Protein AF-A0A8J2R522-F1 (afdb_monomer_lite)

Structure (mmCIF, N/CA/C/O backbone):
data_AF-A0A8J2R522-F1
#
_entry.id   AF-A0A8J2R522-F1
#
loop_
_atom_site.group_PDB
_atom_site.id
_atom_site.type_symbol
_atom_site.label_atom_id
_atom_site.label_alt_id
_atom_site.label_comp_id
_atom_site.label_asym_id
_atom_site.label_entity_id
_atom_site.label_seq_id
_atom_site.pdbx_PDB_ins_code
_atom_site.Cartn_x
_atom_site.Cartn_y
_atom_site.Cartn_z
_atom_site.occupancy
_atom_site.B_iso_or_equiv
_atom_site.auth_seq_id
_atom_site.auth_comp_id
_atom_site.auth_asym_id
_atom_site.auth_atom_id
_atom_site.pdbx_PDB_model_num
ATOM 1 N N . MET A 1 1 ? 24.594 -9.445 -18.655 1.00 70.62 1 MET A N 1
ATOM 2 C CA . MET A 1 1 ? 23.728 -8.246 -18.515 1.00 70.62 1 MET A CA 1
ATOM 3 C C . MET A 1 1 ? 24.530 -6.983 -18.190 1.00 70.62 1 MET A C 1
ATOM 5 O O . MET A 1 1 ? 24.394 -6.015 -18.924 1.00 70.62 1 MET A O 1
ATOM 9 N N . LEU A 1 2 ? 25.394 -6.991 -17.164 1.00 81.50 2 LEU A N 1
ATOM 10 C CA . LEU A 1 2 ? 26.204 -5.827 -16.755 1.00 81.50 2 LEU A CA 1
ATOM 11 C C . LEU A 1 2 ? 27.100 -5.265 -17.875 1.00 81.50 2 LEU A C 1
ATOM 13 O O . LEU A 1 2 ? 27.098 -4.061 -18.104 1.00 81.50 2 LEU A O 1
ATOM 17 N N . ALA A 1 3 ? 27.768 -6.134 -18.642 1.00 85.25 3 ALA A N 1
ATOM 18 C CA . ALA A 1 3 ? 28.589 -5.727 -19.789 1.00 85.25 3 ALA A CA 1
ATOM 19 C C . ALA A 1 3 ? 27.793 -4.938 -20.850 1.00 85.25 3 ALA A C 1
ATOM 21 O O . ALA A 1 3 ? 28.259 -3.919 -21.343 1.00 85.25 3 ALA A O 1
ATOM 22 N N . ALA A 1 4 ? 26.554 -5.354 -21.138 1.00 83.81 4 ALA A N 1
ATOM 23 C CA . ALA A 1 4 ? 25.683 -4.674 -22.098 1.00 83.81 4 ALA A CA 1
ATOM 24 C C . ALA A 1 4 ? 25.178 -3.316 -21.577 1.00 83.81 4 ALA A C 1
ATOM 26 O O . ALA A 1 4 ? 25.007 -2.379 -22.350 1.00 83.81 4 ALA A O 1
ATOM 27 N N . VAL A 1 5 ? 24.947 -3.198 -20.265 1.00 84.69 5 VAL A N 1
ATOM 28 C CA . VAL A 1 5 ? 24.552 -1.933 -19.623 1.00 84.69 5 VAL A CA 1
ATOM 29 C C . VAL A 1 5 ? 25.717 -0.941 -19.619 1.00 84.69 5 VAL A C 1
ATOM 31 O O . VAL A 1 5 ? 25.512 0.232 -19.927 1.00 84.69 5 VAL A O 1
ATOM 34 N N . ASN A 1 6 ? 26.932 -1.406 -19.326 1.00 87.31 6 ASN A N 1
ATOM 35 C CA . ASN A 1 6 ? 28.135 -0.576 -19.362 1.00 87.31 6 ASN A CA 1
ATOM 36 C C . ASN A 1 6 ? 28.465 -0.113 -20.786 1.00 87.31 6 ASN A C 1
ATOM 38 O O . ASN A 1 6 ? 28.821 1.043 -20.962 1.00 87.31 6 ASN A O 1
ATOM 42 N N . ASP A 1 7 ? 28.259 -0.950 -21.804 1.00 88.06 7 ASP A N 1
ATOM 43 C CA . ASP A 1 7 ? 28.474 -0.569 -23.207 1.00 88.06 7 ASP A CA 1
ATOM 44 C C . ASP A 1 7 ? 27.534 0.562 -23.658 1.00 88.06 7 ASP A C 1
ATOM 46 O O . ASP A 1 7 ? 27.969 1.555 -24.240 1.00 88.06 7 ASP A O 1
ATOM 50 N N . VAL A 1 8 ? 26.253 0.483 -23.286 1.00 85.88 8 VAL A N 1
ATOM 51 C CA . VAL A 1 8 ? 25.278 1.548 -23.573 1.00 85.88 8 VAL A CA 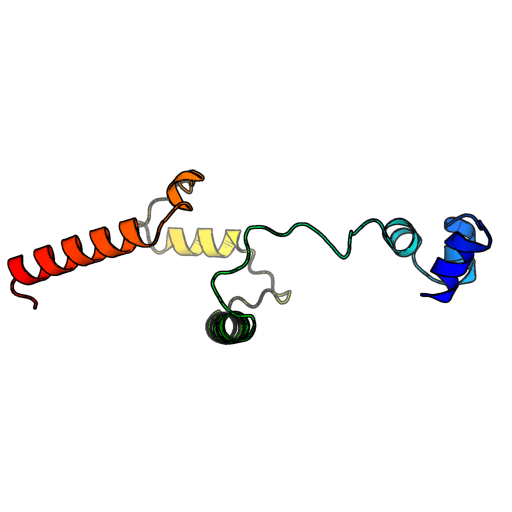1
ATOM 52 C C . VAL A 1 8 ? 25.583 2.827 -22.779 1.00 85.88 8 VAL A C 1
ATOM 54 O O . VAL A 1 8 ? 25.421 3.926 -23.308 1.00 85.88 8 VAL A O 1
ATOM 57 N N . ARG A 1 9 ? 26.016 2.708 -21.514 1.00 81.62 9 ARG A N 1
ATOM 58 C CA . ARG A 1 9 ? 26.258 3.859 -20.620 1.00 81.62 9 ARG A CA 1
ATOM 59 C C . ARG A 1 9 ? 27.601 4.557 -20.857 1.00 81.62 9 ARG A C 1
ATOM 61 O O . ARG A 1 9 ? 27.640 5.781 -20.814 1.00 81.62 9 ARG A O 1
ATOM 68 N N . LEU A 1 10 ? 28.677 3.803 -21.080 1.00 83.19 10 LEU A N 1
ATOM 69 C CA . LEU A 1 10 ? 30.052 4.307 -21.204 1.00 83.19 10 LEU A CA 1
ATOM 70 C C . LEU A 1 10 ? 30.451 4.514 -22.667 1.00 83.19 10 LEU A C 1
ATOM 72 O O . LEU A 1 10 ? 30.967 5.570 -23.020 1.00 83.19 10 LEU A O 1
ATOM 76 N N . HIS A 1 11 ? 30.172 3.534 -23.532 1.00 76.44 11 HIS A N 1
ATOM 77 C CA . HIS A 1 11 ? 30.578 3.560 -24.943 1.00 76.44 11 HIS A CA 1
ATOM 78 C C . HIS A 1 11 ? 29.529 4.202 -25.868 1.00 76.44 11 HIS A C 1
ATOM 80 O O . HIS A 1 11 ? 29.739 4.270 -27.077 1.00 76.44 11 HIS A O 1
ATOM 86 N N . LYS A 1 12 ? 28.408 4.697 -25.309 1.00 79.19 12 LYS A N 1
ATOM 87 C CA . LYS A 1 12 ? 27.294 5.364 -26.018 1.00 79.19 12 LYS A CA 1
ATOM 88 C C . LYS A 1 12 ? 26.775 4.574 -27.227 1.00 79.19 12 LYS A C 1
ATOM 90 O O . LYS A 1 12 ? 26.270 5.156 -28.190 1.00 79.19 12 LYS A O 1
ATOM 95 N N . THR A 1 13 ? 26.871 3.245 -27.199 1.00 85.81 13 THR A N 1
ATOM 96 C CA . THR A 1 13 ? 26.341 2.422 -28.284 1.00 85.81 13 THR A CA 1
ATOM 97 C C . THR A 1 13 ? 24.807 2.482 -28.285 1.00 85.81 13 THR A C 1
ATOM 99 O O . THR A 1 13 ? 24.169 2.501 -27.225 1.00 85.81 13 THR A O 1
ATOM 102 N N . PRO A 1 14 ? 24.155 2.509 -29.464 1.00 90.00 14 PRO A N 1
ATOM 103 C CA . PRO A 1 14 ? 22.701 2.503 -29.522 1.00 90.00 14 PRO A CA 1
ATOM 104 C C . PRO A 1 14 ? 22.151 1.228 -28.873 1.00 90.00 14 PRO A C 1
ATOM 106 O O . PRO A 1 14 ? 22.603 0.126 -29.183 1.00 90.00 14 PRO A O 1
ATOM 109 N N . ILE A 1 15 ? 21.101 1.354 -28.053 1.00 88.25 15 ILE A N 1
ATOM 110 C CA . ILE A 1 15 ? 20.481 0.239 -27.304 1.00 88.25 15 ILE A CA 1
ATOM 111 C C . ILE A 1 15 ? 20.170 -0.971 -28.203 1.00 88.25 15 ILE A C 1
ATOM 113 O O . ILE A 1 15 ? 20.289 -2.116 -27.780 1.00 88.25 15 ILE A O 1
ATOM 117 N N . ARG A 1 16 ? 19.764 -0.732 -29.457 1.00 89.94 16 ARG A N 1
ATOM 118 C CA . ARG A 1 16 ? 19.457 -1.793 -30.430 1.00 89.94 16 ARG A CA 1
ATOM 119 C C . ARG A 1 16 ? 20.711 -2.564 -30.863 1.00 89.94 16 ARG A C 1
ATOM 121 O O . ARG A 1 16 ? 20.648 -3.783 -30.997 1.00 89.94 16 ARG A O 1
ATOM 128 N N . THR A 1 17 ? 21.824 -1.862 -31.054 1.00 91.38 17 THR A N 1
ATOM 129 C CA . THR A 1 17 ? 23.120 -2.438 -31.428 1.00 91.38 17 THR A CA 1
ATOM 130 C C . THR A 1 17 ? 23.697 -3.241 -30.268 1.00 91.38 17 THR A C 1
ATOM 132 O O . THR A 1 17 ? 24.072 -4.395 -30.458 1.00 91.38 17 THR A O 1
ATOM 135 N N . ALA A 1 18 ? 23.657 -2.689 -29.052 1.00 91.19 18 ALA A N 1
ATOM 136 C CA . ALA A 1 18 ? 24.074 -3.393 -27.842 1.00 91.19 18 ALA A CA 1
ATOM 137 C C . ALA A 1 18 ? 23.205 -4.636 -27.565 1.00 91.19 18 ALA A C 1
ATOM 139 O O . ALA A 1 18 ? 23.729 -5.712 -27.289 1.00 91.19 18 ALA A O 1
ATOM 140 N N . ALA A 1 19 ? 21.880 -4.535 -27.721 1.00 93.25 19 ALA A N 1
ATOM 141 C CA . ALA A 1 19 ? 20.968 -5.672 -27.568 1.00 93.25 19 ALA A CA 1
ATOM 142 C C . ALA A 1 19 ? 21.328 -6.835 -28.507 1.00 93.25 19 ALA A C 1
ATOM 144 O O . ALA A 1 19 ? 21.402 -7.981 -28.067 1.00 93.25 19 ALA A O 1
ATOM 145 N N . LYS A 1 20 ? 21.603 -6.532 -29.785 1.00 93.56 20 LYS A N 1
ATOM 146 C CA . LYS A 1 20 ? 22.002 -7.537 -30.781 1.00 93.56 20 LYS A CA 1
ATOM 147 C C . LYS A 1 20 ? 23.390 -8.117 -30.486 1.00 93.56 20 LYS A C 1
ATOM 149 O O . LYS A 1 20 ? 23.565 -9.322 -30.600 1.00 93.56 20 LYS A O 1
ATOM 154 N N . LYS A 1 21 ? 24.347 -7.277 -30.079 1.00 92.25 21 LYS A N 1
ATOM 155 C CA . LYS A 1 21 ? 25.736 -7.670 -29.779 1.00 92.25 21 LYS A CA 1
ATOM 156 C C . LYS A 1 21 ? 25.839 -8.611 -28.575 1.00 92.25 21 LYS A C 1
ATOM 158 O O . LYS A 1 21 ? 26.626 -9.545 -28.606 1.00 92.25 21 LYS A O 1
ATOM 163 N N . PHE A 1 22 ? 25.045 -8.371 -27.532 1.00 89.94 22 PHE A N 1
ATOM 164 C CA . PHE A 1 22 ? 25.124 -9.120 -26.272 1.00 89.94 22 PHE A CA 1
ATOM 165 C C . PHE A 1 22 ? 23.988 -10.132 -26.067 1.00 89.94 22 PHE A C 1
ATOM 167 O O . PHE A 1 22 ? 23.893 -10.716 -24.990 1.00 89.94 22 PHE A O 1
ATOM 174 N N . GLY A 1 23 ? 23.096 -10.313 -27.049 1.00 90.62 23 GLY A N 1
ATOM 175 C CA . GLY A 1 23 ? 21.966 -11.245 -26.943 1.00 90.62 23 GLY A CA 1
ATOM 176 C C . GLY A 1 23 ? 20.982 -10.907 -25.815 1.00 90.62 23 GLY A C 1
ATOM 177 O O . GLY A 1 23 ? 20.297 -11.786 -25.302 1.00 90.62 23 GLY A O 1
ATOM 178 N N . VAL A 1 24 ? 20.915 -9.640 -25.394 1.00 87.31 24 VAL A N 1
ATOM 179 C CA . VAL A 1 24 ? 20.020 -9.184 -24.320 1.00 87.31 24 VAL A CA 1
ATOM 180 C C . VAL A 1 24 ? 18.783 -8.537 -24.944 1.00 87.31 24 VAL A C 1
ATOM 182 O O . VAL A 1 24 ? 18.932 -7.683 -25.822 1.00 87.31 24 VAL A O 1
ATOM 185 N N . PRO A 1 25 ? 17.554 -8.854 -24.488 1.00 89.44 25 PRO A N 1
ATOM 186 C CA . PRO A 1 25 ? 16.355 -8.208 -25.005 1.00 89.44 25 PRO A CA 1
ATOM 187 C C . PRO A 1 25 ? 16.431 -6.680 -24.896 1.00 89.44 25 PRO A C 1
ATOM 189 O O . PRO A 1 25 ? 16.747 -6.117 -23.845 1.00 89.44 25 PRO A O 1
ATOM 192 N N . ARG A 1 26 ? 16.075 -5.982 -25.981 1.00 88.69 26 ARG A N 1
ATOM 193 C CA . ARG A 1 26 ? 16.079 -4.507 -26.051 1.00 88.69 26 ARG A CA 1
ATOM 194 C C . ARG A 1 26 ? 15.283 -3.864 -24.910 1.00 88.69 26 ARG A C 1
ATOM 196 O O . ARG A 1 26 ? 15.672 -2.812 -24.408 1.00 88.69 26 ARG A O 1
ATOM 203 N N . ILE A 1 27 ? 14.171 -4.485 -24.512 1.00 83.75 27 ILE A N 1
ATOM 204 C CA . ILE A 1 27 ? 13.315 -3.998 -23.424 1.00 83.75 27 ILE A CA 1
ATOM 205 C C . ILE A 1 27 ? 14.050 -3.990 -22.079 1.00 83.75 27 ILE A C 1
ATOM 207 O O . ILE A 1 27 ? 13.907 -3.044 -21.310 1.00 83.75 27 ILE A O 1
ATOM 211 N N . THR A 1 28 ? 14.912 -4.979 -21.841 1.00 85.12 28 THR A N 1
ATOM 212 C CA . THR A 1 28 ? 15.718 -5.108 -20.625 1.00 85.12 28 THR A CA 1
ATOM 213 C C . THR A 1 28 ? 16.730 -3.974 -20.513 1.00 85.12 28 THR A C 1
ATOM 215 O O . THR A 1 28 ? 16.880 -3.398 -19.442 1.00 85.12 28 THR A O 1
ATOM 218 N N . LEU A 1 29 ? 17.384 -3.586 -21.614 1.00 85.00 29 LEU A N 1
ATOM 219 C CA . LEU A 1 29 ? 18.291 -2.429 -21.628 1.00 85.00 29 LEU A CA 1
ATOM 220 C C . LEU A 1 29 ? 17.538 -1.092 -21.529 1.00 85.00 29 LEU A C 1
ATOM 222 O O . LEU A 1 29 ? 18.019 -0.169 -20.886 1.00 85.00 29 LEU A O 1
ATOM 226 N N . LYS A 1 30 ? 16.341 -0.990 -22.123 1.00 84.50 30 LYS A N 1
ATOM 227 C CA . LYS A 1 30 ? 15.494 0.217 -22.054 1.00 84.50 30 LYS A CA 1
ATOM 228 C C . LYS A 1 30 ? 14.916 0.467 -20.653 1.00 84.50 30 LYS A C 1
ATOM 230 O O . LYS A 1 30 ? 14.667 1.621 -20.308 1.00 84.50 30 LYS A O 1
ATOM 235 N N . ASN A 1 31 ? 14.642 -0.594 -19.895 1.00 78.44 31 ASN A N 1
ATOM 236 C CA . ASN A 1 31 ? 14.021 -0.521 -18.570 1.00 78.44 31 ASN A CA 1
ATOM 237 C C . ASN A 1 31 ? 15.041 -0.562 -17.423 1.00 78.44 31 ASN A C 1
ATOM 239 O O . ASN A 1 31 ? 14.717 -0.137 -16.314 1.00 78.44 31 ASN A O 1
ATOM 243 N N . ASN A 1 32 ? 16.267 -1.028 -17.681 1.00 71.88 32 ASN A N 1
ATOM 244 C CA . ASN A 1 32 ? 17.363 -0.952 -16.719 1.00 71.88 32 ASN A CA 1
ATOM 245 C C . ASN A 1 32 ? 17.637 0.512 -16.339 1.00 71.88 32 ASN A C 1
ATOM 247 O O . ASN A 1 32 ? 17.879 1.348 -17.206 1.00 71.88 32 ASN A O 1
ATOM 251 N N . GLY A 1 33 ? 17.558 0.821 -15.043 1.00 61.78 33 GLY A N 1
ATOM 252 C CA . GLY A 1 33 ? 17.739 2.173 -14.501 1.00 61.78 33 GLY A CA 1
ATOM 253 C C . GLY A 1 33 ? 16.492 3.065 -14.505 1.00 61.78 33 GLY A C 1
ATOM 254 O O . GLY A 1 33 ? 16.543 4.158 -13.953 1.00 61.78 33 GLY A O 1
ATOM 255 N N . LYS A 1 34 ? 15.361 2.621 -15.079 1.00 63.12 34 LYS A N 1
ATOM 256 C CA . LYS A 1 34 ? 14.075 3.343 -14.963 1.00 63.12 34 LYS A CA 1
ATOM 257 C C . LYS A 1 34 ? 13.309 2.994 -13.695 1.00 63.12 34 LYS A C 1
ATOM 259 O O . LYS A 1 34 ? 12.562 3.816 -13.172 1.00 63.12 34 LYS A O 1
ATOM 264 N N . SER A 1 35 ? 13.480 1.770 -13.211 1.00 58.12 35 SER A N 1
ATOM 265 C CA . SER A 1 35 ? 13.060 1.419 -11.863 1.00 58.12 35 SER A CA 1
ATOM 266 C C . SER A 1 35 ? 14.075 2.024 -10.906 1.00 58.12 35 SER A C 1
ATOM 268 O O . SER A 1 35 ? 15.188 1.517 -10.799 1.00 58.12 35 SER A O 1
ATOM 270 N N . LEU A 1 36 ? 13.704 3.122 -10.247 1.00 53.62 36 LEU A N 1
ATOM 271 C CA . LEU A 1 36 ? 14.425 3.605 -9.075 1.00 53.62 36 LEU A CA 1
ATOM 272 C C . LEU A 1 36 ? 14.528 2.421 -8.101 1.00 53.62 36 LEU A C 1
ATOM 274 O O . LEU A 1 36 ? 13.492 1.909 -7.676 1.00 53.62 36 LEU A O 1
ATOM 278 N N . MET A 1 37 ? 15.742 1.935 -7.816 1.00 54.75 37 MET A N 1
ATOM 279 C CA . MET A 1 37 ? 15.932 0.944 -6.745 1.00 54.75 37 MET A CA 1
ATOM 280 C C . MET A 1 37 ? 15.445 1.523 -5.412 1.00 54.75 37 MET A C 1
ATOM 282 O O . MET A 1 37 ? 14.852 0.818 -4.605 1.00 54.75 37 MET A O 1
ATOM 286 N N . GLU A 1 38 ? 15.599 2.835 -5.249 1.00 50.75 38 GLU A N 1
ATOM 287 C CA . GLU A 1 38 ? 15.070 3.615 -4.141 1.00 50.75 38 GLU A CA 1
ATOM 288 C C . GLU A 1 38 ? 13.795 4.338 -4.579 1.00 50.75 38 GLU A C 1
ATOM 290 O O . GLU A 1 38 ? 13.813 5.433 -5.145 1.00 50.75 38 GLU A O 1
ATOM 295 N N . ARG A 1 39 ? 12.647 3.715 -4.335 1.00 59.12 39 ARG A N 1
ATOM 296 C CA . ARG A 1 39 ? 11.370 4.433 -4.325 1.00 59.12 39 ARG A CA 1
ATOM 297 C C . ARG A 1 39 ? 11.091 4.854 -2.889 1.00 59.12 39 ARG A C 1
ATOM 299 O O . ARG A 1 39 ? 11.280 4.046 -1.984 1.00 59.12 39 ARG A O 1
ATOM 306 N N . LYS A 1 40 ? 10.572 6.072 -2.682 1.00 52.66 40 LYS A N 1
ATOM 307 C CA . LYS A 1 40 ? 9.830 6.390 -1.453 1.00 52.66 40 LYS A CA 1
ATOM 308 C C . LYS A 1 40 ? 8.618 5.464 -1.429 1.00 52.66 40 LYS A C 1
ATOM 310 O O . LYS A 1 40 ? 7.592 5.749 -2.044 1.00 52.66 40 LYS A O 1
ATOM 315 N N . MET A 1 41 ? 8.797 4.297 -0.825 1.00 61.09 41 MET A N 1
ATOM 316 C CA . MET A 1 41 ? 7.698 3.421 -0.461 1.00 61.09 41 MET A CA 1
ATOM 317 C C . MET A 1 41 ? 6.807 4.191 0.518 1.00 61.09 41 MET A C 1
ATOM 319 O O . MET A 1 41 ? 7.200 5.240 1.037 1.00 61.09 41 MET A O 1
ATOM 323 N N . GLY A 1 42 ? 5.584 3.708 0.716 1.00 63.62 42 GLY A N 1
ATOM 324 C CA . GLY A 1 42 ? 4.674 4.279 1.701 1.00 63.62 42 GLY A CA 1
ATOM 325 C C . GLY A 1 42 ? 5.297 4.376 3.10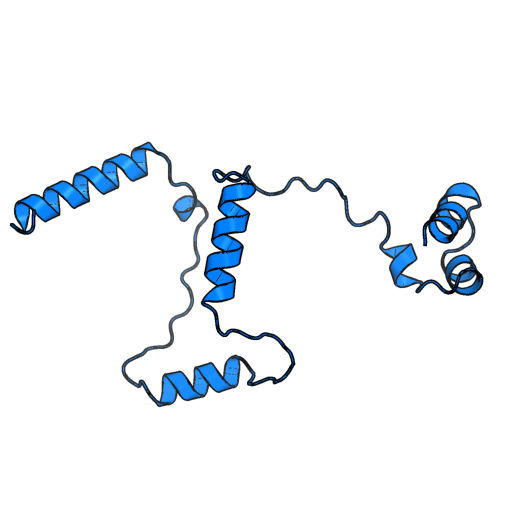6 1.00 63.62 42 GLY A C 1
ATOM 326 O O . GLY A 1 42 ? 6.451 3.996 3.307 1.00 63.62 42 GLY A O 1
ATOM 327 N N . PRO A 1 43 ? 4.540 4.891 4.086 1.00 69.06 43 PRO A N 1
ATOM 328 C CA . PRO A 1 43 ? 5.001 4.984 5.470 1.00 69.06 43 PRO A CA 1
ATOM 329 C C . PRO A 1 43 ? 5.682 3.688 5.924 1.00 69.06 43 PRO A C 1
ATOM 331 O O . PRO A 1 43 ? 5.264 2.595 5.535 1.00 69.06 43 PRO A O 1
ATOM 334 N N . THR A 1 44 ? 6.751 3.832 6.710 1.00 66.25 44 THR A N 1
ATOM 335 C CA . THR A 1 44 ? 7.519 2.703 7.240 1.00 66.25 44 THR A CA 1
ATOM 336 C C . THR A 1 44 ? 6.566 1.727 7.912 1.00 66.25 44 THR A C 1
ATOM 338 O O . THR A 1 44 ? 5.720 2.148 8.706 1.00 66.25 44 THR A O 1
ATOM 341 N N . SER A 1 45 ? 6.673 0.445 7.560 1.00 68.56 45 SER A N 1
ATOM 342 C CA . SER A 1 45 ? 5.854 -0.584 8.187 1.00 68.56 45 SER A CA 1
ATOM 343 C C . SER A 1 45 ? 6.036 -0.518 9.700 1.00 68.56 45 SER A C 1
ATOM 345 O O . SER A 1 45 ? 7.152 -0.366 10.190 1.00 68.56 45 SER A O 1
ATOM 347 N N . ILE A 1 46 ? 4.925 -0.590 10.433 1.00 76.94 46 ILE A N 1
ATOM 348 C CA . ILE A 1 46 ? 4.939 -0.709 11.898 1.00 76.94 46 ILE A CA 1
ATOM 349 C C . ILE A 1 46 ? 5.536 -2.068 12.300 1.00 76.94 46 ILE A C 1
ATOM 351 O O . ILE A 1 46 ? 6.017 -2.225 13.417 1.00 76.94 46 ILE A O 1
ATOM 355 N N . LEU A 1 47 ? 5.512 -3.037 11.381 1.00 73.62 47 LEU A N 1
ATOM 356 C CA . LEU A 1 47 ? 6.031 -4.378 11.579 1.00 73.62 47 LEU A CA 1
ATOM 357 C C . LEU A 1 47 ? 7.486 -4.466 11.126 1.00 73.62 47 LEU A C 1
ATOM 359 O O . LEU A 1 47 ? 7.882 -3.906 10.099 1.00 73.62 47 LEU A O 1
ATOM 363 N N . THR A 1 48 ? 8.273 -5.216 11.883 1.00 84.44 48 THR A N 1
ATOM 364 C CA . THR A 1 48 ? 9.646 -5.554 11.508 1.00 84.44 48 THR A CA 1
ATOM 365 C C . THR A 1 48 ? 9.664 -6.520 10.310 1.00 84.44 48 THR A C 1
ATOM 367 O O . THR A 1 48 ? 8.707 -7.275 10.104 1.00 84.44 48 THR A O 1
ATOM 370 N N . PRO A 1 49 ? 10.753 -6.565 9.515 1.00 78.69 49 PRO A N 1
ATOM 371 C CA . PRO A 1 49 ? 10.854 -7.470 8.363 1.00 78.69 49 PRO A CA 1
ATOM 372 C C . PRO A 1 49 ? 10.642 -8.950 8.721 1.00 78.69 49 PRO A C 1
ATOM 374 O O . PRO A 1 49 ? 10.110 -9.727 7.927 1.00 78.69 49 PRO A O 1
ATOM 377 N N . GLU A 1 50 ? 11.039 -9.344 9.932 1.00 81.25 50 GLU A N 1
ATOM 378 C CA . GLU A 1 50 ? 10.881 -10.704 10.450 1.00 81.25 50 GLU A CA 1
ATOM 379 C C . GLU A 1 50 ? 9.408 -11.047 10.720 1.00 81.25 50 GLU A C 1
ATOM 381 O O . GLU A 1 50 ? 8.931 -12.126 10.348 1.00 81.25 50 GLU A O 1
ATOM 386 N N . GLU A 1 51 ? 8.661 -10.112 11.313 1.00 80.19 51 GLU A N 1
ATOM 387 C CA . GLU A 1 51 ? 7.224 -10.252 11.558 1.00 80.19 51 GLU A CA 1
ATOM 388 C C . GLU A 1 51 ? 6.439 -10.310 10.247 1.00 80.19 51 GLU A C 1
ATOM 390 O O . GLU A 1 51 ? 5.557 -11.161 10.083 1.00 80.19 51 GLU A O 1
ATOM 395 N N . GLU A 1 52 ? 6.793 -9.464 9.278 1.00 76.12 52 GLU A N 1
ATOM 396 C CA . GLU A 1 52 ? 6.185 -9.489 7.948 1.00 76.12 52 GLU A CA 1
ATOM 397 C C . GLU A 1 52 ? 6.423 -10.824 7.237 1.00 76.12 52 GLU A C 1
ATOM 399 O O . GLU A 1 52 ? 5.483 -11.401 6.680 1.00 76.12 52 GLU A O 1
ATOM 404 N N . HIS A 1 53 ? 7.645 -11.359 7.299 1.00 75.31 53 HIS A N 1
ATOM 405 C CA . HIS A 1 53 ? 7.978 -12.654 6.709 1.00 75.31 53 HIS A CA 1
ATOM 406 C C . HIS A 1 53 ? 7.175 -13.794 7.352 1.00 75.31 53 HIS A C 1
ATOM 408 O O . HIS A 1 53 ? 6.609 -14.640 6.653 1.00 75.31 53 HIS A O 1
ATOM 414 N N . LYS A 1 54 ? 7.047 -13.790 8.683 1.00 76.62 54 LYS A N 1
ATOM 415 C CA . LYS A 1 54 ? 6.251 -14.782 9.420 1.00 76.62 54 LYS A CA 1
ATOM 416 C C . LYS A 1 54 ? 4.775 -14.735 9.015 1.00 76.62 54 LYS A C 1
ATOM 418 O O . LYS A 1 54 ? 4.170 -15.782 8.770 1.00 76.62 54 LYS A O 1
ATOM 423 N N . ILE A 1 55 ? 4.211 -13.534 8.873 1.00 70.88 55 ILE A N 1
ATOM 424 C CA . ILE A 1 55 ? 2.837 -13.336 8.393 1.00 70.88 55 ILE A CA 1
ATOM 425 C C . ILE A 1 55 ? 2.691 -13.809 6.942 1.00 70.88 55 ILE A C 1
ATOM 427 O O . ILE A 1 55 ? 1.692 -14.450 6.605 1.00 70.88 55 ILE A O 1
ATOM 431 N N . TRP A 1 56 ? 3.667 -13.515 6.081 1.00 66.62 56 TRP A N 1
ATOM 432 C CA . TRP A 1 56 ? 3.648 -13.917 4.676 1.00 66.62 56 TRP A CA 1
ATOM 433 C C . TRP A 1 56 ? 3.646 -15.443 4.532 1.00 66.62 56 TRP A C 1
ATOM 435 O O . TRP A 1 56 ? 2.785 -15.992 3.842 1.00 66.62 56 TRP A O 1
ATOM 445 N N . VAL A 1 57 ? 4.529 -16.140 5.251 1.00 66.38 57 VAL A N 1
ATOM 446 C CA . VAL A 1 57 ? 4.582 -17.612 5.275 1.00 66.38 57 VAL A CA 1
ATOM 447 C C . VAL A 1 57 ? 3.269 -18.201 5.801 1.00 66.38 57 VAL A C 1
ATOM 449 O O . VAL A 1 57 ? 2.708 -19.113 5.193 1.00 66.38 57 VAL A O 1
ATOM 452 N N . GLN A 1 58 ? 2.722 -17.649 6.886 1.00 63.19 58 GLN A N 1
ATOM 453 C CA . GLN A 1 58 ? 1.492 -18.156 7.499 1.00 63.19 58 GLN A CA 1
ATOM 454 C C . GLN A 1 58 ? 0.246 -17.942 6.622 1.00 63.19 58 GLN A C 1
ATOM 456 O O . GLN A 1 58 ? -0.655 -18.785 6.614 1.00 63.19 58 GLN A O 1
ATOM 461 N N . LYS A 1 59 ? 0.180 -16.830 5.878 1.00 57.84 59 LYS A N 1
ATOM 462 C CA . LYS A 1 59 ? -0.924 -16.541 4.949 1.00 57.84 59 LYS A CA 1
ATOM 463 C C . LYS A 1 59 ? -0.836 -17.402 3.691 1.00 57.84 59 LYS A C 1
ATOM 465 O O . LYS A 1 59 ? -1.830 -18.035 3.343 1.00 57.84 59 LYS A O 1
ATOM 470 N N . ASN A 1 60 ? 0.342 -17.494 3.069 1.00 54.56 60 ASN A N 1
ATOM 471 C CA . ASN A 1 60 ? 0.532 -18.301 1.859 1.00 54.56 60 ASN A CA 1
ATOM 472 C C . ASN A 1 60 ? 0.453 -19.811 2.127 1.00 54.56 60 ASN A C 1
ATOM 474 O O . ASN A 1 60 ? 0.041 -20.556 1.245 1.00 54.56 60 ASN A O 1
ATOM 478 N N . GLY A 1 61 ? 0.761 -20.265 3.348 1.00 53.00 61 GLY A N 1
ATOM 479 C CA . GLY A 1 61 ? 0.576 -21.661 3.755 1.00 53.00 61 GLY A CA 1
ATOM 480 C C . GLY A 1 61 ? -0.888 -22.073 3.966 1.00 53.00 61 GLY A C 1
ATOM 481 O O . GLY A 1 61 ? -1.192 -23.262 3.946 1.00 53.00 61 GLY A O 1
ATOM 482 N N . LYS A 1 62 ? -1.808 -21.114 4.160 1.00 49.88 62 LYS A N 1
ATOM 483 C CA . LYS A 1 62 ? -3.249 -21.370 4.368 1.00 49.88 62 LYS A CA 1
ATOM 484 C C . LYS A 1 62 ? -4.106 -21.032 3.152 1.00 49.88 62 LYS A C 1
ATOM 486 O O . LYS A 1 62 ? -5.216 -21.547 3.020 1.00 49.88 62 LYS A O 1
ATOM 491 N N . SER A 1 63 ? -3.626 -20.176 2.255 1.00 46.97 63 SER A N 1
ATOM 492 C CA . SER A 1 63 ? -4.338 -19.868 1.024 1.00 46.97 63 SER A CA 1
ATOM 493 C C . SER A 1 63 ? -4.006 -20.902 -0.045 1.00 46.97 63 SER A C 1
ATOM 495 O O . SER A 1 63 ? -3.017 -20.771 -0.761 1.00 46.97 63 SER A O 1
ATOM 497 N N . GLY A 1 64 ? -4.901 -21.869 -0.236 1.00 43.34 64 GLY A N 1
ATOM 498 C CA . GLY A 1 64 ? -5.001 -22.668 -1.463 1.00 43.34 64 GLY A CA 1
ATOM 499 C C . GLY A 1 64 ? -5.396 -21.834 -2.694 1.00 43.34 64 GLY A C 1
ATOM 500 O O . GLY A 1 64 ? -6.187 -22.277 -3.520 1.00 43.34 64 GLY A O 1
ATOM 501 N N . PHE A 1 65 ? -4.882 -20.610 -2.817 1.00 48.03 65 PHE A N 1
ATOM 502 C CA . PHE A 1 65 ? -4.925 -19.810 -4.031 1.00 48.03 65 PHE A CA 1
ATOM 503 C C . PHE A 1 65 ? -3.625 -20.051 -4.788 1.00 48.03 65 PHE A C 1
ATOM 505 O O . PHE A 1 65 ? -2.754 -19.190 -4.871 1.00 48.03 65 PHE A O 1
ATOM 512 N N . SER A 1 66 ? -3.496 -21.255 -5.340 1.00 38.09 66 SER A N 1
ATOM 513 C CA . SER A 1 66 ? -2.504 -21.534 -6.368 1.00 38.09 66 SER A CA 1
ATOM 514 C C . SER A 1 66 ? -2.859 -20.705 -7.601 1.00 38.09 66 SER A C 1
ATOM 516 O O . SER A 1 66 ? -3.637 -21.119 -8.456 1.00 38.09 66 SER A O 1
ATOM 518 N N . CYS A 1 67 ? -2.282 -19.513 -7.706 1.00 45.84 67 CYS A N 1
ATOM 519 C CA . CYS A 1 67 ? -2.109 -18.806 -8.970 1.00 45.84 67 CYS A CA 1
ATOM 520 C C . CYS A 1 67 ? -0.963 -19.452 -9.769 1.00 45.84 67 CYS A C 1
ATOM 522 O O . CYS A 1 67 ? -0.042 -18.780 -10.216 1.00 45.84 67 CYS A O 1
ATOM 524 N N . ASP A 1 68 ? -1.031 -20.772 -9.945 1.00 38.91 68 ASP A N 1
ATOM 525 C CA . ASP A 1 68 ? -0.199 -21.518 -10.881 1.00 38.91 68 ASP A CA 1
ATOM 526 C C . ASP A 1 68 ? -1.116 -22.083 -11.968 1.00 38.91 68 ASP A C 1
ATOM 528 O O . ASP A 1 68 ? -1.841 -23.045 -11.732 1.00 38.91 68 ASP A O 1
ATOM 532 N N . ASN A 1 69 ? -1.168 -21.369 -13.098 1.00 41.28 69 ASN A N 1
ATOM 533 C CA . ASN A 1 69 ? -1.588 -21.719 -14.467 1.00 41.28 69 ASN A CA 1
ATOM 534 C C . ASN A 1 69 ? -2.715 -22.740 -14.775 1.00 41.28 69 ASN A C 1
ATOM 536 O O . ASN A 1 69 ? -3.005 -22.966 -15.950 1.00 41.28 69 ASN A O 1
ATOM 540 N N . ARG A 1 70 ? -3.457 -23.287 -13.811 1.00 49.00 70 ARG A N 1
ATOM 541 C CA . ARG A 1 70 ? -4.715 -24.020 -14.028 1.00 49.00 70 ARG A CA 1
ATOM 542 C C . ARG A 1 70 ? -5.871 -23.070 -13.761 1.00 49.00 70 ARG A C 1
ATOM 544 O O . ARG A 1 70 ? -6.459 -23.034 -12.686 1.00 49.00 70 ARG A O 1
ATOM 551 N N . ILE A 1 71 ? -6.129 -22.234 -14.761 1.00 50.16 71 ILE A N 1
ATOM 552 C CA . ILE A 1 71 ? -7.062 -21.107 -14.734 1.00 50.16 71 ILE A CA 1
ATOM 553 C C . ILE A 1 71 ? -8.504 -21.612 -14.541 1.00 50.16 71 ILE A C 1
ATOM 555 O O . ILE A 1 71 ? -9.285 -21.703 -15.486 1.00 50.16 71 ILE A O 1
ATOM 559 N N . VAL A 1 72 ? -8.920 -21.851 -13.297 1.00 50.88 72 VAL A N 1
ATOM 560 C CA . VAL A 1 72 ? -10.295 -21.513 -12.924 1.00 50.88 72 VAL A CA 1
ATOM 561 C C . VAL A 1 72 ? -10.282 -20.002 -12.787 1.00 50.88 72 VAL A C 1
ATOM 563 O O . VAL A 1 72 ? -9.875 -19.453 -11.769 1.00 50.88 72 VAL A O 1
ATOM 566 N N . ASN A 1 73 ? -10.626 -19.323 -13.879 1.00 59.81 73 ASN A N 1
ATOM 567 C CA . ASN A 1 73 ? -10.760 -17.874 -13.926 1.00 59.81 73 ASN A CA 1
ATOM 568 C C . ASN A 1 73 ? -11.471 -17.408 -12.644 1.00 59.81 73 ASN A C 1
ATOM 570 O O . ASN A 1 73 ? -12.573 -17.873 -12.366 1.00 59.81 73 ASN A O 1
ATOM 574 N N . CYS A 1 74 ? -10.882 -16.509 -11.849 1.00 60.53 74 CYS A N 1
ATOM 575 C CA . CYS A 1 74 ? -11.482 -16.071 -10.580 1.00 60.53 74 CYS A CA 1
ATOM 576 C C . CYS A 1 74 ? -12.951 -15.634 -10.755 1.00 60.53 74 CYS A C 1
ATOM 578 O O . CYS A 1 74 ? -13.777 -15.799 -9.860 1.00 60.53 74 CYS A O 1
ATOM 580 N N . ARG A 1 75 ? -13.322 -15.162 -11.954 1.00 71.00 75 ARG A N 1
ATOM 581 C CA . ARG A 1 75 ? -14.705 -14.836 -12.318 1.00 71.00 75 ARG A CA 1
ATOM 582 C C . ARG A 1 75 ? -15.634 -16.055 -12.377 1.00 71.00 75 ARG A C 1
ATOM 584 O O . ARG A 1 75 ? -16.796 -15.921 -12.003 1.00 71.00 75 ARG A O 1
ATOM 591 N N . THR A 1 76 ? -15.187 -17.215 -12.862 1.00 76.19 76 THR A N 1
ATOM 592 C CA . THR A 1 76 ? -16.028 -18.425 -12.952 1.00 76.19 76 THR A CA 1
ATOM 593 C C . THR A 1 76 ? -16.297 -19.014 -11.575 1.00 76.19 76 THR A C 1
ATOM 595 O O . THR A 1 76 ? -17.444 -19.359 -11.285 1.00 76.19 76 THR A O 1
ATOM 598 N N . TRP A 1 77 ? -15.291 -19.039 -10.696 1.00 81.38 77 TRP A N 1
ATOM 599 C CA . TRP A 1 77 ? -15.475 -19.468 -9.311 1.00 81.38 77 TRP A CA 1
ATOM 600 C C . TRP A 1 77 ? -16.444 -18.548 -8.557 1.00 81.38 77 TRP A C 1
ATOM 602 O O . TRP A 1 77 ? -17.426 -19.039 -8.003 1.00 81.38 77 TRP A O 1
ATOM 612 N N . VAL A 1 78 ? -16.253 -17.222 -8.625 1.00 81.56 78 VAL A N 1
ATOM 613 C CA . VAL A 1 78 ? -17.155 -16.252 -7.969 1.00 81.56 78 VAL A CA 1
ATOM 614 C C . VAL A 1 78 ? -18.595 -16.409 -8.468 1.00 81.56 78 VAL A C 1
ATOM 616 O O . VAL A 1 78 ? -19.530 -16.428 -7.667 1.00 81.56 78 VAL A O 1
ATOM 619 N N . LYS A 1 79 ? -18.799 -16.588 -9.781 1.00 83.38 79 LYS A N 1
ATOM 620 C CA . LYS A 1 79 ? -20.133 -16.855 -10.350 1.00 83.38 79 LYS A CA 1
ATOM 621 C C . LYS A 1 79 ? -20.750 -18.138 -9.786 1.00 83.38 79 LYS A C 1
ATOM 623 O O . LYS A 1 79 ? -21.914 -18.132 -9.390 1.00 83.38 79 LYS A O 1
ATOM 628 N N . ALA A 1 80 ? -19.985 -19.228 -9.736 1.00 83.31 80 ALA A N 1
ATOM 629 C CA . ALA A 1 80 ? -20.464 -20.507 -9.220 1.00 83.31 80 ALA A CA 1
ATOM 630 C C . ALA A 1 80 ? -20.748 -20.462 -7.709 1.00 83.31 80 ALA A C 1
ATOM 632 O O . ALA A 1 80 ?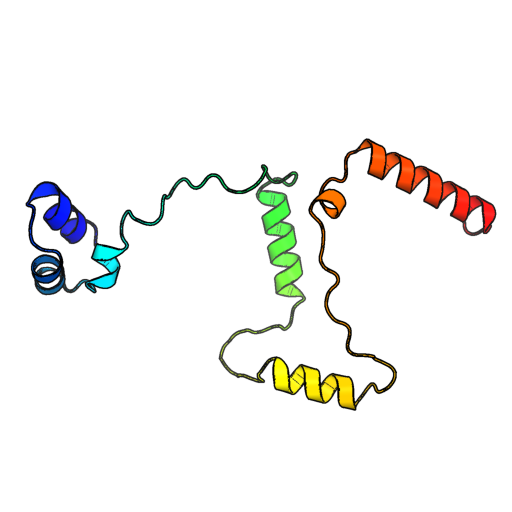 -21.695 -21.097 -7.253 1.00 83.31 80 ALA A O 1
ATOM 633 N N . PHE A 1 81 ? -19.957 -19.710 -6.944 1.00 85.81 81 PHE A N 1
ATOM 634 C CA . PHE A 1 81 ? -20.129 -19.518 -5.507 1.00 85.81 81 PHE A CA 1
ATOM 635 C C . PHE A 1 81 ? -21.400 -18.725 -5.179 1.00 85.81 81 PHE A C 1
ATOM 637 O O . PHE A 1 81 ? -22.202 -19.184 -4.369 1.00 85.81 81 PHE A O 1
ATOM 644 N N . ILE A 1 82 ? -21.632 -17.598 -5.863 1.00 88.94 82 ILE A N 1
ATOM 645 C CA . ILE A 1 82 ? -22.849 -16.787 -5.683 1.00 88.94 82 ILE A CA 1
ATOM 646 C C . ILE A 1 82 ? -24.097 -17.591 -6.072 1.00 88.94 82 ILE A C 1
ATOM 648 O O . ILE A 1 82 ? -25.100 -17.540 -5.372 1.00 88.94 82 ILE A O 1
ATOM 652 N N . ARG A 1 83 ? -24.029 -18.403 -7.139 1.00 87.00 83 ARG A N 1
ATOM 653 C CA . ARG A 1 83 ? -25.143 -19.281 -7.541 1.00 87.00 83 ARG A CA 1
ATOM 654 C C . ARG A 1 83 ? -25.529 -20.298 -6.459 1.00 87.00 83 ARG A C 1
ATOM 656 O O . ARG A 1 83 ? -26.701 -20.624 -6.341 1.00 87.00 83 ARG A O 1
ATOM 663 N N . ARG A 1 84 ? -24.559 -20.817 -5.699 1.00 94.12 84 ARG A N 1
ATOM 664 C CA . ARG A 1 84 ? -24.814 -21.783 -4.613 1.00 94.12 84 ARG A CA 1
ATOM 665 C C . ARG A 1 84 ? -25.305 -21.123 -3.323 1.00 94.12 84 ARG A C 1
ATOM 667 O O . ARG A 1 84 ? -25.858 -21.817 -2.484 1.00 94.12 84 ARG A O 1
ATOM 674 N N . ASN A 1 85 ? -25.108 -19.814 -3.169 1.00 89.12 85 ASN A N 1
ATOM 675 C CA . ASN A 1 85 ? -25.403 -19.078 -1.943 1.00 89.12 85 ASN A CA 1
ATOM 676 C C . ASN A 1 85 ? -26.270 -17.844 -2.262 1.00 89.12 85 ASN A C 1
ATOM 678 O O . ASN A 1 85 ? -25.752 -16.725 -2.280 1.00 89.12 85 ASN A O 1
ATOM 682 N N . PRO A 1 86 ? -27.580 -18.020 -2.530 1.00 89.06 86 PRO A N 1
ATOM 683 C CA . PRO A 1 86 ? -28.465 -16.930 -2.959 1.00 89.06 86 PRO A CA 1
ATOM 684 C C . PRO A 1 86 ? -28.705 -15.864 -1.879 1.00 89.06 86 PRO A C 1
ATOM 686 O O . PRO A 1 86 ? -29.118 -14.753 -2.194 1.00 89.06 86 PRO A O 1
ATOM 689 N N . THR A 1 87 ? -28.405 -16.167 -0.616 1.00 92.62 87 THR A N 1
ATOM 690 C CA . THR A 1 87 ? -28.439 -15.205 0.496 1.00 92.62 87 THR A CA 1
ATOM 691 C C . THR A 1 87 ? -27.344 -14.139 0.392 1.00 92.62 87 THR A C 1
ATOM 693 O O . THR A 1 87 ? -27.445 -13.077 1.007 1.00 92.62 87 THR A O 1
ATOM 696 N N . ILE A 1 88 ? -26.292 -14.384 -0.397 1.00 88.94 88 ILE A N 1
ATOM 697 C CA . ILE A 1 88 ? -25.162 -13.469 -0.550 1.00 88.94 88 ILE A CA 1
ATOM 698 C C . ILE A 1 88 ? -25.456 -12.466 -1.666 1.00 88.94 88 ILE A C 1
ATOM 700 O O . ILE A 1 88 ? -25.551 -12.803 -2.845 1.00 88.94 88 ILE A O 1
ATOM 704 N N . SER A 1 89 ? -25.528 -11.191 -1.295 1.00 81.06 89 SER A N 1
ATOM 705 C CA . SER A 1 89 ? -25.696 -10.087 -2.241 1.00 81.06 89 SER A CA 1
ATOM 706 C C . SER A 1 89 ? -24.351 -9.601 -2.784 1.00 81.06 89 SER A C 1
ATOM 708 O O . SER A 1 89 ? -23.386 -9.440 -2.034 1.00 81.06 89 SER A O 1
ATOM 710 N N . LYS A 1 90 ? -24.288 -9.280 -4.081 1.00 79.69 90 LYS A N 1
ATOM 711 C CA . LYS A 1 90 ? -23.132 -8.578 -4.659 1.00 79.69 90 LYS A CA 1
ATOM 712 C C . LYS A 1 90 ? -23.108 -7.147 -4.128 1.00 79.69 90 LYS A C 1
ATOM 714 O O . LYS A 1 90 ? -24.064 -6.406 -4.332 1.00 79.69 90 LYS A O 1
ATOM 719 N N . ARG A 1 91 ? -22.016 -6.751 -3.479 1.00 83.69 91 ARG A N 1
ATOM 720 C CA . ARG A 1 91 ? -21.796 -5.370 -3.035 1.00 83.69 91 ARG A CA 1
ATOM 721 C C . ARG A 1 91 ? -20.557 -4.808 -3.715 1.00 83.69 91 ARG A C 1
ATOM 723 O O . ARG A 1 91 ? -19.570 -5.520 -3.891 1.00 83.69 91 ARG A O 1
ATOM 730 N N . ILE A 1 92 ? -20.625 -3.539 -4.105 1.00 74.81 92 ILE A N 1
ATOM 731 C CA . ILE A 1 92 ? -19.442 -2.792 -4.532 1.00 74.81 92 ILE A CA 1
ATOM 732 C C . ILE A 1 92 ? -18.577 -2.607 -3.285 1.00 74.81 92 ILE A C 1
ATOM 734 O O . ILE A 1 92 ? -19.099 -2.304 -2.208 1.00 74.81 92 ILE A O 1
ATOM 738 N N . SER A 1 93 ? -17.269 -2.834 -3.409 1.00 71.25 93 SER A N 1
ATOM 739 C CA . SER A 1 93 ? -16.334 -2.521 -2.331 1.00 71.25 93 SER A CA 1
ATOM 740 C C . SER A 1 93 ? -16.530 -1.064 -1.925 1.00 71.25 93 SER A C 1
ATOM 742 O O . SER A 1 93 ? -16.507 -0.182 -2.781 1.00 71.25 93 SER A O 1
ATOM 744 N N . GLN A 1 94 ? -16.737 -0.805 -0.636 1.00 76.44 94 GLN A N 1
ATOM 745 C CA . GLN A 1 94 ? -16.813 0.569 -0.149 1.00 76.44 94 GLN A CA 1
ATOM 746 C C . GLN A 1 94 ? -15.523 1.304 -0.528 1.00 76.44 94 GLN A C 1
ATOM 748 O O . GLN A 1 94 ? -14.436 0.747 -0.369 1.00 76.44 94 GLN A O 1
ATOM 753 N N . ASN A 1 95 ? -15.638 2.544 -1.010 1.00 77.06 95 ASN A N 1
ATOM 754 C CA . ASN A 1 95 ? -14.469 3.390 -1.225 1.00 77.06 95 ASN A CA 1
ATOM 755 C C . ASN A 1 95 ? -13.818 3.648 0.135 1.00 77.06 95 ASN A C 1
ATOM 757 O O . ASN A 1 95 ? -14.363 4.356 0.980 1.00 77.06 95 ASN A O 1
ATOM 761 N N . LEU A 1 96 ? -12.672 3.012 0.363 1.00 76.38 96 LEU A N 1
ATOM 762 C CA . LEU A 1 96 ? -11.893 3.189 1.577 1.00 76.38 96 LEU A CA 1
ATOM 763 C C . LEU A 1 96 ? -11.222 4.562 1.497 1.00 76.38 96 LEU A C 1
ATOM 765 O O . LEU A 1 96 ? -10.285 4.762 0.729 1.00 76.38 96 LEU A O 1
ATOM 769 N N . THR A 1 97 ? -11.729 5.523 2.263 1.00 79.06 97 THR A N 1
ATOM 770 C CA . THR A 1 97 ? -11.110 6.843 2.387 1.00 79.06 97 THR A CA 1
ATOM 771 C C . THR A 1 97 ? -9.819 6.748 3.195 1.00 79.06 97 THR A C 1
ATOM 773 O O . THR A 1 97 ? -9.708 5.933 4.113 1.00 79.06 97 THR A O 1
ATOM 776 N N . ALA A 1 98 ? -8.848 7.621 2.906 1.00 73.88 98 ALA A N 1
ATOM 777 C CA . ALA A 1 98 ? -7.574 7.678 3.632 1.00 73.88 98 ALA A CA 1
ATOM 778 C C . ALA A 1 98 ? -7.755 7.881 5.151 1.00 73.88 98 ALA A C 1
ATOM 780 O O . ALA A 1 98 ? -6.933 7.424 5.940 1.00 73.88 98 ALA A O 1
ATOM 781 N N . SER A 1 99 ? -8.870 8.490 5.573 1.00 71.12 99 SER A N 1
ATOM 782 C CA . SER A 1 99 ? -9.258 8.605 6.982 1.00 71.12 99 SER A CA 1
ATOM 783 C C . SER A 1 99 ? -9.379 7.252 7.689 1.00 71.12 99 SER A C 1
ATOM 785 O O . SER A 1 99 ? -8.998 7.145 8.847 1.00 71.12 99 SER A O 1
ATOM 787 N N . ARG A 1 100 ? -9.823 6.197 6.992 1.00 67.81 100 ARG A N 1
ATOM 788 C CA . ARG A 1 100 ? -9.962 4.843 7.552 1.00 67.81 100 ARG A CA 1
ATOM 789 C C . ARG A 1 100 ? -8.611 4.164 7.812 1.00 67.81 100 ARG A C 1
ATOM 791 O O . ARG A 1 100 ? -8.546 3.245 8.616 1.00 67.81 100 ARG A O 1
ATOM 798 N N . ALA A 1 101 ? -7.549 4.614 7.139 1.00 66.12 101 ALA A N 1
ATOM 799 C CA . ALA A 1 101 ? -6.177 4.150 7.354 1.00 66.12 101 ALA A CA 1
ATOM 800 C C . ALA A 1 101 ? -5.431 4.966 8.425 1.00 66.12 101 ALA A C 1
ATOM 802 O O . ALA A 1 101 ? -4.390 4.534 8.910 1.00 66.12 101 ALA A O 1
ATOM 803 N N . LYS A 1 102 ? -5.956 6.137 8.813 1.00 72.12 102 LYS A N 1
ATOM 804 C CA . LYS A 1 102 ? -5.366 7.020 9.826 1.00 72.12 102 LYS A CA 1
ATOM 805 C C . LYS A 1 102 ? -5.832 6.616 11.230 1.00 72.12 102 LYS A C 1
ATOM 807 O O . LYS A 1 102 ? -6.454 7.401 11.936 1.00 72.12 102 LYS A O 1
ATOM 812 N N . VAL A 1 103 ? -5.566 5.371 11.616 1.00 74.50 103 VAL A N 1
ATOM 813 C CA . VAL A 1 103 ? -5.806 4.901 12.986 1.00 74.50 103 VAL A CA 1
ATOM 814 C C . VAL A 1 103 ? -4.578 5.254 13.827 1.00 74.50 103 VAL A C 1
ATOM 816 O O . VAL A 1 103 ? -3.473 4.817 13.518 1.00 74.50 103 VAL A O 1
ATOM 819 N N . THR A 1 104 ? -4.758 6.081 14.858 1.00 84.06 104 THR A N 1
ATOM 820 C CA . THR A 1 104 ? -3.727 6.400 15.860 1.00 84.06 104 THR A CA 1
ATOM 821 C C . THR A 1 104 ? -3.812 5.425 17.040 1.00 84.06 104 THR A C 1
ATOM 823 O O . THR A 1 104 ? -4.828 4.751 17.223 1.00 84.06 104 THR A O 1
ATOM 826 N N . GLY A 1 105 ? -2.759 5.346 17.863 1.00 84.19 105 GLY A N 1
ATOM 827 C CA . GLY A 1 105 ? -2.767 4.515 19.077 1.00 84.19 105 GLY A CA 1
ATOM 828 C C . GLY A 1 105 ? -3.883 4.891 20.062 1.00 84.19 105 GLY A C 1
ATOM 829 O O . GLY A 1 105 ? -4.483 4.013 20.685 1.00 84.19 105 GLY A O 1
ATOM 830 N N . ASP A 1 106 ? -4.232 6.177 20.124 1.00 84.75 106 ASP A N 1
ATOM 831 C CA . ASP A 1 106 ? -5.322 6.684 20.964 1.00 84.75 106 ASP A CA 1
ATOM 832 C C . ASP A 1 106 ? -6.683 6.165 20.493 1.00 84.75 106 ASP A C 1
ATOM 834 O O . ASP A 1 106 ? -7.457 5.649 21.296 1.00 84.75 106 ASP A O 1
ATOM 838 N N . HIS A 1 107 ? -6.934 6.189 19.177 1.00 82.75 107 HIS A N 1
ATOM 839 C CA . HIS A 1 107 ? -8.160 5.635 18.596 1.00 82.75 107 HIS A CA 1
ATOM 840 C C . HIS A 1 107 ? -8.318 4.143 18.891 1.00 82.75 107 HIS A C 1
ATOM 842 O O . HIS A 1 107 ? -9.429 3.669 19.135 1.00 82.75 107 HIS A O 1
ATOM 848 N N . LEU A 1 108 ? -7.213 3.394 18.879 1.00 86.00 108 LEU A N 1
ATOM 849 C CA . LEU A 1 108 ? -7.233 1.976 19.216 1.00 86.00 108 LEU A CA 1
ATOM 850 C C . LEU A 1 108 ? -7.552 1.768 20.705 1.00 86.00 108 LEU A C 1
ATOM 852 O O . LEU A 1 108 ? -8.381 0.927 21.047 1.00 86.00 108 LEU A O 1
ATOM 856 N N . SER A 1 109 ? -6.946 2.572 21.579 1.00 90.44 109 SER A N 1
ATOM 857 C CA . SER A 1 109 ? -7.166 2.520 23.029 1.00 90.44 109 SER A CA 1
ATOM 858 C C . SER A 1 109 ? -8.609 2.862 23.410 1.00 90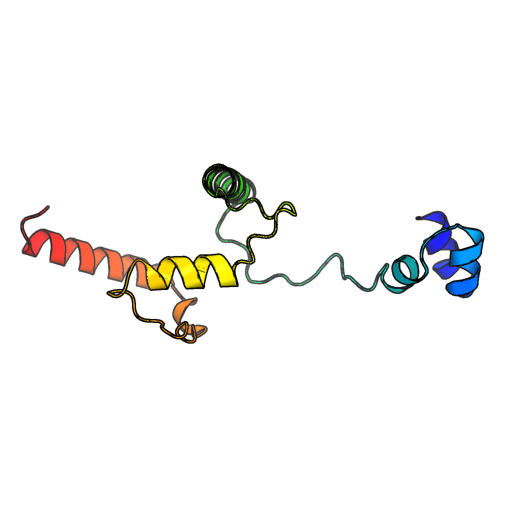.44 109 SER A C 1
ATOM 860 O O . SER A 1 109 ? -9.211 2.173 24.233 1.00 90.44 109 SER A O 1
ATOM 862 N N . GLU A 1 110 ? -9.193 3.891 22.795 1.00 92.19 110 GLU A N 1
ATOM 863 C CA . GLU A 1 110 ? -10.608 4.243 22.971 1.00 92.19 110 GLU A CA 1
ATOM 864 C C . GLU A 1 110 ? -11.542 3.131 22.493 1.00 92.19 110 GLU A C 1
ATOM 866 O O . GLU A 1 110 ? -12.518 2.805 23.173 1.00 92.19 110 GLU A O 1
ATOM 871 N N . TRP A 1 111 ? -11.231 2.516 21.349 1.00 89.06 111 TRP A N 1
ATOM 872 C CA . TRP A 1 111 ? -12.010 1.398 20.832 1.00 89.06 111 TRP A CA 1
ATOM 873 C C . TRP A 1 111 ? -12.003 0.214 21.805 1.00 89.06 111 TRP A C 1
ATOM 875 O O . TRP A 1 111 ? -13.074 -0.293 22.135 1.00 89.06 111 TRP A O 1
ATOM 885 N N . TYR A 1 112 ? -10.832 -0.172 22.327 1.00 92.62 112 TYR A N 1
ATOM 886 C CA . TYR A 1 112 ? -10.731 -1.244 23.322 1.00 92.62 112 TYR A CA 1
ATOM 887 C C . TYR A 1 112 ? -11.527 -0.923 24.589 1.00 92.62 112 TYR A C 1
ATOM 889 O O . TYR A 1 112 ? -12.280 -1.773 25.052 1.00 92.62 112 TYR A O 1
ATOM 897 N N . LYS A 1 113 ? -11.430 0.307 25.115 1.00 93.69 113 LYS A N 1
ATOM 898 C CA . LYS A 1 113 ? -12.217 0.736 26.287 1.00 93.69 113 LYS A CA 1
ATOM 899 C C . LYS A 1 113 ? -13.718 0.564 26.062 1.00 93.69 113 LYS A C 1
ATOM 901 O O . LYS A 1 113 ? -14.411 0.073 26.947 1.00 93.69 113 LYS A O 1
ATOM 906 N N . ARG A 1 114 ? -14.217 0.945 24.881 1.00 93.81 114 ARG A N 1
ATOM 907 C CA . ARG A 1 114 ? -15.635 0.776 24.539 1.00 93.81 114 ARG A CA 1
ATOM 908 C C . ARG A 1 114 ? -16.030 -0.699 24.483 1.00 93.81 114 ARG A C 1
ATOM 910 O O . ARG A 1 114 ? -17.056 -1.059 25.041 1.00 93.81 114 ARG A O 1
ATOM 917 N N . VAL A 1 115 ? -15.211 -1.535 23.846 1.00 92.06 115 VAL A N 1
ATOM 918 C CA . VAL A 1 115 ? -15.482 -2.975 23.725 1.00 92.06 115 VAL A CA 1
ATOM 919 C C . VAL A 1 115 ? -15.513 -3.653 25.093 1.00 92.06 115 VAL A C 1
ATOM 921 O O . VAL A 1 115 ? -16.438 -4.408 25.363 1.00 92.06 115 VAL A O 1
ATOM 924 N N . TYR A 1 116 ? -14.554 -3.363 25.977 1.00 91.88 116 TYR A N 1
ATOM 925 C CA . TYR A 1 116 ? -14.552 -3.938 27.326 1.00 91.88 116 TYR A CA 1
ATOM 926 C C . TYR A 1 116 ? -15.771 -3.510 28.140 1.00 91.88 116 TYR A C 1
ATOM 928 O O . TYR A 1 116 ? -16.383 -4.349 28.791 1.00 91.88 116 TYR A O 1
ATOM 936 N N . LYS A 1 117 ? -16.179 -2.243 2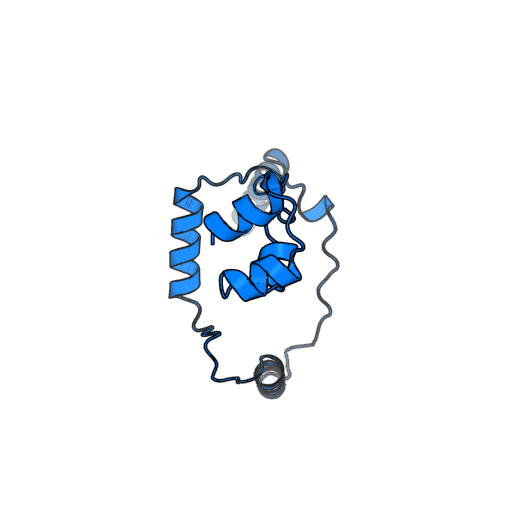8.026 1.00 93.38 117 LYS A N 1
ATOM 937 C CA . LYS A 1 117 ? -17.399 -1.751 28.669 1.00 93.38 117 LYS A CA 1
ATOM 938 C C . LYS A 1 117 ? -18.648 -2.506 28.191 1.00 93.38 117 LYS A C 1
ATOM 940 O O . LYS A 1 117 ? -19.453 -2.933 29.006 1.00 93.38 117 LYS A O 1
ATOM 945 N N . GLU A 1 118 ? -18.795 -2.703 26.881 1.00 91.00 118 GLU A N 1
ATOM 946 C CA . GLU A 1 118 ? -19.923 -3.459 26.312 1.00 91.00 118 GLU A CA 1
ATOM 947 C C . GLU A 1 118 ? -19.907 -4.937 26.750 1.00 91.00 118 GLU A C 1
ATOM 949 O O . GLU A 1 118 ? -20.957 -5.524 27.015 1.00 91.00 118 GLU A O 1
ATOM 954 N N . LEU A 1 119 ? -18.722 -5.543 26.866 1.00 89.50 119 LEU A N 1
ATOM 955 C CA . LEU A 1 119 ? -18.571 -6.924 27.334 1.00 89.50 119 LEU A CA 1
ATOM 956 C C . LEU A 1 119 ? -18.957 -7.080 28.812 1.00 89.50 119 LEU A C 1
ATOM 958 O O . LEU A 1 119 ? -19.681 -8.022 29.140 1.00 89.50 119 LEU A O 1
ATOM 962 N N . GLU A 1 120 ? -18.553 -6.139 29.668 1.00 89.56 120 GLU A N 1
ATOM 963 C CA . GLU A 1 120 ? -18.973 -6.076 31.076 1.00 89.56 120 GLU A CA 1
ATOM 964 C C . GLU A 1 120 ? -20.495 -5.906 31.200 1.00 89.56 120 GLU A C 1
ATOM 966 O O . GLU A 1 120 ? -21.139 -6.613 31.975 1.00 89.56 120 GLU A O 1
ATOM 971 N N . GLU A 1 121 ? -21.094 -5.030 30.388 1.00 85.81 121 GLU A N 1
ATOM 972 C CA . GLU A 1 121 ? -22.546 -4.793 30.373 1.00 85.81 121 GLU A CA 1
ATOM 973 C C . GLU A 1 121 ? -23.346 -6.007 29.868 1.00 85.81 121 GLU A C 1
ATOM 975 O O . GLU A 1 121 ? -24.465 -6.250 30.320 1.00 85.81 121 GLU A O 1
ATOM 980 N N . SER A 1 122 ? -22.777 -6.795 28.952 1.00 83.06 122 SER A N 1
ATOM 981 C CA . SER A 1 122 ? -23.410 -8.008 28.415 1.00 83.06 122 SER A CA 1
ATOM 982 C C . SER A 1 122 ? -23.254 -9.251 29.303 1.00 83.06 122 SER A C 1
ATOM 984 O O . SER A 1 122 ? -23.820 -10.299 28.981 1.00 83.06 122 SER A O 1
ATOM 986 N N . GLY A 1 123 ? -22.511 -9.154 30.415 1.00 69.56 123 GLY A N 1
ATOM 987 C CA . GLY A 1 123 ? -22.295 -10.262 31.352 1.00 69.56 123 GLY A CA 1
ATOM 988 C C . GLY A 1 123 ? -21.504 -11.434 30.759 1.00 69.56 123 GLY A C 1
ATOM 989 O O . GLY A 1 123 ? -21.658 -12.567 31.209 1.00 69.56 123 GLY A O 1
ATOM 990 N N . GLN A 1 124 ? -20.702 -11.176 29.722 1.00 59.75 124 GLN A N 1
ATOM 991 C CA . GLN A 1 124 ? -19.850 -12.165 29.046 1.00 59.75 124 GLN A CA 1
ATOM 992 C C . GLN A 1 124 ? -18.365 -12.044 29.441 1.00 59.75 124 GLN A C 1
ATOM 994 O O . GLN A 1 124 ? -17.525 -12.696 28.819 1.00 59.75 124 GLN A O 1
ATOM 999 N N . ALA A 1 125 ? -18.054 -11.190 30.425 1.00 52.88 125 ALA A N 1
ATOM 1000 C CA . ALA A 1 125 ? -16.712 -10.958 30.959 1.00 52.88 125 ALA A CA 1
ATOM 1001 C C . ALA A 1 125 ? -16.318 -11.995 32.021 1.00 52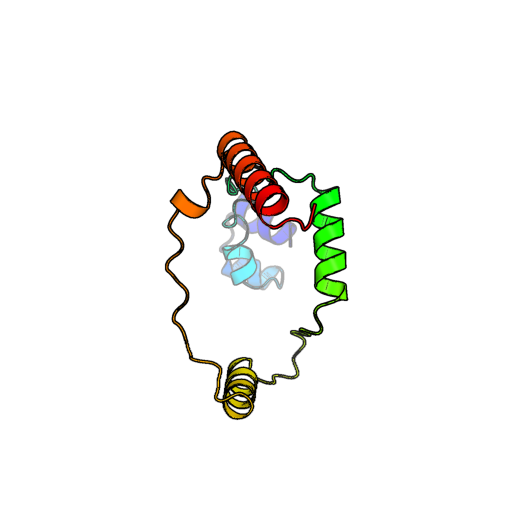.88 125 ALA A C 1
ATOM 1003 O O . ALA A 1 125 ? -17.176 -12.330 32.870 1.00 52.88 125 ALA A O 1
#

Secondary structure (DSSP, 8-state):
-HHHHHHHHHS---HHHHHHHHT--HHHHHHTTTS-SS---SS--SS-HHHHHHHHHHHHTT-----SS----HHHHHHHHHHH-TTPPP-PPP---GGGG---HHHHHHHHHHHHHHHHHTT--

Foldseek 3Di:
DVVLLCCCVPVVDPLVVSCVVPVNDSVCSVCVPVPDPDDPDPDDDPDDPVRVVVVVCVVVVPDPPPPPPPDPPPVVVVVVVCVVPVVDDDDDPPDDDVVNVPQDPVNVVVVVVVVVVVCVVVVVD

pLDDT: mean 75.75, std 14.58, range [38.09, 94.12]

Radius of gyration: 25.78 Å; chains: 1; bounding box: 59×33×63 Å

InterPro domains:
  IPR009057 Homedomain-like superfamily [SSF46689] (1-44)

Sequence (125 aa):
MLAAVNDVRLHKTPIRTAAKKFGVPRITLKNNGKSLMERKMGPTSILTPEEEHKIWVQKNGKSGFSCDNRIVNCRTWVKAFIRRNPTISKRISQNLTASRAKVTGDHLSEWYKRVYKELEESGQA

Organism: NCBI:txid151541